Protein AF-A0AA42NP31-F1 (afdb_monomer)

Mean predicted aligned error: 10.82 Å

Solvent-accessible surface area (backbone atoms only — not comparable to full-atom values): 9858 Å² total; per-residue (Å²): 134,85,83,65,92,60,63,56,60,60,60,55,50,54,91,62,22,73,61,21,52,52,46,22,53,53,43,54,75,70,49,84,51,68,62,58,68,74,43,81,70,54,57,70,58,46,41,47,49,27,67,75,58,59,60,58,75,76,69,41,70,55,70,73,55,34,50,52,51,34,47,69,42,34,46,78,92,24,64,87,71,55,79,73,94,42,66,45,41,52,42,11,34,58,77,48,30,38,65,41,53,71,72,43,60,67,75,57,36,49,54,50,31,50,57,36,33,56,52,32,48,52,35,52,54,58,57,47,86,71,72,77,82,78,78,63,78,69,95,73,68,78,86,89,43,71,68,60,52,52,53,52,51,50,50,56,52,51,59,65,60,70,71,76,78,130

Radius of gyration: 25.89 Å; Cα contacts (8 Å, |Δi|>4): 135; chains: 1; bounding box: 54×47×83 Å

Foldseek 3Di:
DDPDPPPPLCVLCPLFDPLLLVLLVVCLVPDPPPVSVVDPDDSNVSSCSSPPDDLVSSVDDDLVVLLVLLLVCLDPVNLQPRDDSDLLSVLLSVQLHSVCSPPPPPVVSSVSSSVSSVVSSVCVSSVHDGDDSDDDDPPDDDDDDPVVVVVVVVVVVVVVVVPPDD

pLDDT: mean 84.85, std 11.87, range [39.84, 97.56]

Nearest PDB structures (foldseek):
  5vts-assembly2_B  TM=2.256E-01  e=7.762E+00  Amphitrite ornata
  5vtt-assembly2_B  TM=1.878E-01  e=5.697E+00  Amphitrite ornata

Secondary structure (DSSP, 8-state):
----SS-HHHHHTTT--HHHHHHHHHHHHH---HHHHHSPPPHHHHHHHHHS--GGGGTPPPHHHHHHHHHHH-SGGGTTT---S-HHHHHHHHHH-HHHHHHS-HHHHHHHHHHHHHHHHHHHHTTPPPPPPPPPPPS------HHHHHHHHHHHHHHHHTT---

Structure (mmCIF, N/CA/C/O backbone):
data_AF-A0AA42NP31-F1
#
_entry.id   AF-A0AA42NP31-F1
#
loop_
_atom_site.group_PDB
_atom_site.id
_atom_site.type_symbol
_atom_site.label_atom_id
_atom_site.label_alt_id
_atom_site.label_comp_id
_atom_site.label_asym_id
_atom_site.label_entity_id
_atom_site.label_seq_id
_atom_site.pdbx_PDB_ins_code
_atom_site.Cartn_x
_atom_site.Cartn_y
_atom_site.Cartn_z
_atom_site.occupancy
_atom_site.B_iso_or_equiv
_atom_site.auth_seq_id
_atom_site.auth_comp_id
_atom_site.auth_asym_id
_atom_site.auth_atom_id
_atom_site.pdbx_PDB_model_num
ATOM 1 N N . MET A 1 1 ? -28.484 -12.002 36.859 1.00 40.09 1 MET A N 1
ATOM 2 C CA . MET A 1 1 ? -28.231 -11.077 35.734 1.00 40.09 1 MET A CA 1
ATOM 3 C C . MET A 1 1 ? -27.346 -11.808 34.740 1.00 40.09 1 MET A C 1
ATOM 5 O O . MET A 1 1 ? -26.157 -11.940 34.987 1.00 40.09 1 MET A O 1
ATOM 9 N N . SER A 1 2 ? -27.945 -12.417 33.713 1.00 44.34 2 SER A N 1
ATOM 10 C CA . SER A 1 2 ? -27.196 -13.092 32.646 1.00 44.34 2 SER A CA 1
ATOM 11 C C . SER A 1 2 ? -26.534 -12.013 31.793 1.00 44.34 2 SER A C 1
ATOM 13 O O . SER A 1 2 ? -27.210 -11.087 31.347 1.00 44.34 2 SER A O 1
ATOM 15 N N . ALA A 1 3 ? -25.213 -12.088 31.659 1.00 54.19 3 ALA A N 1
ATOM 16 C CA . ALA A 1 3 ? -24.454 -11.220 30.778 1.00 54.19 3 ALA A CA 1
ATOM 17 C C . ALA A 1 3 ? -24.865 -11.509 29.324 1.00 54.19 3 ALA A C 1
ATOM 19 O O . ALA A 1 3 ? -24.619 -12.598 28.819 1.00 54.19 3 ALA A O 1
ATOM 20 N N . ASP A 1 4 ? -25.549 -10.535 28.730 1.00 53.91 4 ASP A N 1
ATOM 21 C CA . ASP A 1 4 ? -25.686 -10.254 27.299 1.00 53.91 4 ASP A CA 1
ATOM 22 C C . ASP A 1 4 ? -25.977 -11.453 26.362 1.00 53.91 4 ASP A C 1
ATOM 24 O O . ASP A 1 4 ? -25.081 -12.038 25.759 1.00 53.91 4 ASP A O 1
ATOM 28 N N . GLN A 1 5 ? -27.263 -11.788 26.175 1.00 57.22 5 GLN A N 1
ATOM 29 C CA . GLN A 1 5 ? -27.715 -12.595 25.022 1.00 57.22 5 GLN A CA 1
ATOM 30 C C . GLN A 1 5 ? -27.740 -11.785 23.714 1.00 57.22 5 GLN A C 1
ATOM 32 O O . GLN A 1 5 ? -27.924 -12.338 22.630 1.00 57.22 5 GLN A O 1
ATOM 37 N N . SER A 1 6 ? -27.566 -10.467 23.798 1.00 59.38 6 SER A N 1
ATOM 38 C CA . SER A 1 6 ? -27.377 -9.610 22.642 1.00 59.38 6 SER A CA 1
ATOM 39 C C . SER A 1 6 ? -25.912 -9.693 22.239 1.00 59.38 6 SER A C 1
ATOM 41 O O . SER A 1 6 ? -25.014 -9.319 22.978 1.00 59.38 6 SER A O 1
ATOM 43 N N . HIS A 1 7 ? -25.639 -10.157 21.029 1.00 72.12 7 HIS A N 1
ATOM 44 C CA . HIS A 1 7 ? -24.318 -10.090 20.411 1.00 72.12 7 HIS A CA 1
ATOM 45 C C . HIS A 1 7 ? -23.918 -8.628 20.090 1.00 72.12 7 HIS A C 1
ATOM 47 O O . HIS A 1 7 ? -23.486 -8.335 18.981 1.00 72.12 7 HIS A O 1
ATOM 53 N N . ALA A 1 8 ? -24.092 -7.684 21.023 1.00 83.19 8 ALA A N 1
ATOM 54 C CA . ALA A 1 8 ? -24.054 -6.243 20.789 1.00 83.19 8 ALA A CA 1
ATOM 55 C C . ALA A 1 8 ? -22.665 -5.761 20.356 1.00 83.19 8 ALA A C 1
ATOM 57 O O . ALA A 1 8 ? -22.547 -5.046 19.365 1.00 83.19 8 ALA A O 1
ATOM 58 N N . TRP A 1 9 ? -21.602 -6.208 21.034 1.00 87.38 9 TRP A N 1
ATOM 59 C CA . TRP A 1 9 ? -20.223 -5.910 20.628 1.00 87.38 9 TRP A CA 1
ATOM 60 C C . TRP A 1 9 ? -19.839 -6.600 19.321 1.00 87.38 9 TRP A C 1
ATOM 62 O O . TRP A 1 9 ? -19.170 -5.999 18.488 1.00 87.38 9 TRP A O 1
ATOM 72 N N . ALA A 1 10 ? -20.297 -7.834 19.103 1.00 87.31 10 ALA A N 1
ATOM 73 C CA . ALA A 1 10 ? -20.043 -8.537 17.848 1.00 87.31 10 ALA A CA 1
ATOM 74 C C . ALA A 1 10 ? -20.759 -7.863 16.663 1.00 87.31 10 ALA A C 1
ATOM 76 O O . ALA A 1 10 ? -20.187 -7.765 15.583 1.00 87.31 10 ALA A O 1
ATOM 77 N N . ALA A 1 11 ? -21.969 -7.338 16.870 1.00 88.00 11 ALA A N 1
ATOM 78 C CA . ALA A 1 11 ? -22.691 -6.543 15.883 1.00 88.00 11 ALA A CA 1
ATOM 79 C C . ALA A 1 11 ? -22.012 -5.184 15.653 1.00 88.00 11 ALA A C 1
ATOM 81 O O . ALA A 1 11 ? -21.801 -4.785 14.510 1.00 88.00 11 ALA A O 1
ATOM 82 N N . ALA A 1 12 ? -21.608 -4.498 16.726 1.00 87.88 12 ALA A N 1
ATOM 83 C CA . ALA A 1 12 ? -20.942 -3.202 16.647 1.00 87.88 12 ALA A CA 1
ATOM 84 C C . ALA A 1 12 ? -19.575 -3.282 15.957 1.00 87.88 12 ALA A C 1
ATOM 86 O O . ALA A 1 12 ? -19.237 -2.396 15.180 1.00 87.88 12 ALA A O 1
ATOM 87 N N . LEU A 1 13 ? -18.800 -4.341 16.194 1.00 89.44 13 LEU A N 1
ATOM 88 C CA . LEU A 1 13 ? -17.494 -4.563 15.562 1.00 89.44 13 LEU A CA 1
ATOM 89 C C . LEU A 1 13 ? -17.584 -5.398 14.278 1.00 89.44 13 LEU A C 1
ATOM 91 O O . LEU A 1 13 ? -16.567 -5.674 13.642 1.00 89.44 13 LEU A O 1
ATOM 95 N N . GLY A 1 14 ? -18.797 -5.778 13.875 1.00 89.81 14 GLY A N 1
ATOM 96 C CA . GLY A 1 14 ? -19.049 -6.509 12.644 1.00 89.81 14 GLY A CA 1
ATOM 97 C C . GLY A 1 14 ? -18.500 -5.759 11.430 1.00 89.81 14 GLY A C 1
ATOM 98 O O . GLY A 1 14 ? -18.725 -4.555 11.266 1.00 89.81 14 GLY A O 1
ATOM 99 N N . GLY A 1 15 ? -17.771 -6.491 10.584 1.00 86.56 15 GLY A N 1
ATOM 100 C CA . GLY A 1 15 ? -17.140 -5.970 9.369 1.00 86.56 15 GLY A CA 1
ATOM 101 C C . GLY A 1 15 ? -15.757 -5.343 9.568 1.00 86.56 15 GLY A C 1
ATOM 102 O O . GLY A 1 15 ? -15.126 -5.003 8.572 1.00 86.56 15 GLY A O 1
ATOM 103 N N . LEU A 1 16 ? -15.264 -5.211 10.805 1.00 88.00 16 LEU A N 1
ATOM 104 C CA . LEU A 1 16 ? -13.890 -4.773 11.048 1.00 88.00 16 LEU A CA 1
ATOM 105 C C . LEU A 1 16 ? -12.895 -5.915 10.832 1.00 88.00 16 LEU A C 1
ATOM 107 O O . LEU A 1 16 ? -13.125 -7.061 11.225 1.00 88.00 16 LEU A O 1
ATOM 111 N N . SER A 1 17 ? -11.751 -5.580 10.247 1.00 87.69 17 SER A N 1
ATOM 112 C CA . SER A 1 17 ? -10.620 -6.487 10.120 1.00 87.69 17 SER A CA 1
ATOM 113 C C . SER A 1 17 ? -9.895 -6.650 11.461 1.00 87.69 17 SER A C 1
ATOM 115 O O . SER A 1 17 ? -9.895 -5.758 12.315 1.00 87.69 17 SER A O 1
ATOM 117 N N . GLY A 1 18 ? -9.203 -7.780 11.641 1.00 86.12 18 GLY A N 1
ATOM 118 C CA . GLY A 1 18 ? -8.362 -7.990 12.826 1.00 86.12 18 GLY A CA 1
ATOM 119 C C . GLY A 1 18 ? -7.279 -6.914 12.986 1.00 86.12 18 GLY A C 1
ATOM 120 O O . GLY A 1 18 ? -6.950 -6.534 14.108 1.00 86.12 18 GLY A O 1
ATOM 121 N N . LEU A 1 19 ? -6.786 -6.363 11.871 1.00 84.62 19 LEU A N 1
ATOM 122 C CA . LEU A 1 19 ? -5.849 -5.238 11.851 1.00 84.62 19 LEU A CA 1
ATOM 123 C C . LEU A 1 19 ? -6.475 -3.963 12.426 1.00 84.62 19 LEU A C 1
ATOM 125 O O . LEU A 1 19 ? -5.837 -3.290 13.232 1.00 84.62 19 LEU A O 1
ATOM 129 N N . GLN A 1 20 ? -7.719 -3.642 12.061 1.00 88.19 20 GLN A N 1
ATOM 130 C CA . GLN A 1 20 ? -8.425 -2.471 12.594 1.00 88.19 20 GLN A CA 1
ATOM 131 C C . GLN A 1 20 ? -8.647 -2.588 14.101 1.00 88.19 20 GLN A C 1
ATOM 133 O O . GLN A 1 20 ? -8.408 -1.629 14.832 1.00 88.19 20 GLN A O 1
ATOM 138 N N . ILE A 1 21 ? -9.029 -3.775 14.577 1.00 89.69 21 ILE A N 1
ATOM 139 C CA . ILE A 1 21 ? -9.214 -4.032 16.010 1.00 89.69 21 ILE A CA 1
ATOM 140 C C . ILE A 1 21 ? -7.879 -3.904 16.756 1.00 89.69 21 ILE A C 1
ATOM 142 O O . ILE A 1 21 ? -7.814 -3.226 17.781 1.00 89.69 21 ILE A O 1
ATOM 146 N N . ALA A 1 22 ? -6.797 -4.493 16.235 1.00 88.06 22 ALA A N 1
ATOM 147 C CA . ALA A 1 22 ? -5.466 -4.376 16.832 1.00 88.06 22 ALA A CA 1
ATOM 148 C C . ALA A 1 22 ? -4.984 -2.914 16.887 1.00 88.06 22 ALA A C 1
ATOM 150 O O . ALA A 1 22 ? -4.462 -2.469 17.911 1.00 88.06 22 ALA A O 1
ATOM 151 N N . ALA A 1 23 ? -5.216 -2.143 15.822 1.00 84.94 23 ALA A N 1
ATOM 152 C CA . ALA A 1 23 ? -4.884 -0.722 15.771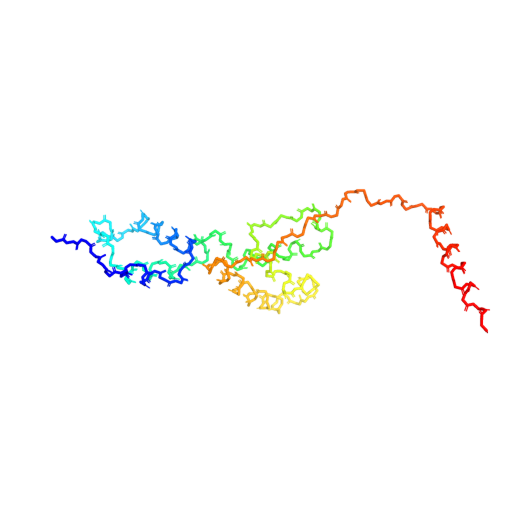 1.00 84.94 23 ALA A CA 1
ATOM 153 C C . ALA A 1 23 ? -5.722 0.114 16.757 1.00 84.94 23 ALA A C 1
ATOM 155 O O . ALA A 1 23 ? -5.192 1.038 17.384 1.00 84.94 23 ALA A O 1
ATOM 156 N N . GLY A 1 24 ? -7.006 -0.221 16.928 1.00 88.81 24 GLY A N 1
ATOM 157 C CA . GLY A 1 24 ? -7.889 0.381 17.927 1.00 88.81 24 GLY A CA 1
ATOM 158 C C . GLY A 1 24 ? -7.454 0.070 19.361 1.00 88.81 24 GLY A C 1
ATOM 159 O O . GLY A 1 24 ? -7.443 0.957 20.210 1.00 88.81 24 GLY A O 1
ATOM 160 N N . LEU A 1 25 ? -7.004 -1.155 19.640 1.00 88.81 25 LEU A N 1
ATOM 161 C CA . LEU A 1 25 ? -6.444 -1.518 20.948 1.00 88.81 25 LEU A CA 1
ATOM 162 C C . LEU A 1 25 ? -5.149 -0.755 21.245 1.00 88.81 25 LEU A C 1
ATOM 164 O O . LEU A 1 25 ? -5.009 -0.182 22.325 1.00 88.81 25 LEU A O 1
ATOM 168 N N . ALA A 1 26 ? -4.240 -0.672 20.269 1.00 86.38 26 ALA A N 1
ATOM 169 C CA . ALA A 1 26 ? -3.027 0.134 20.393 1.00 86.38 26 ALA A CA 1
ATOM 170 C C . ALA A 1 26 ? -3.352 1.621 20.647 1.00 86.38 26 ALA A C 1
ATOM 172 O O . ALA A 1 26 ? -2.638 2.313 21.375 1.00 86.38 26 ALA A O 1
ATOM 173 N N . ALA A 1 27 ? -4.471 2.119 20.104 1.00 84.62 27 ALA A N 1
ATOM 174 C CA . ALA A 1 27 ? -4.972 3.459 20.398 1.00 84.62 27 ALA A CA 1
ATOM 175 C C . ALA A 1 27 ? -5.242 3.682 21.870 1.00 84.62 27 ALA A C 1
ATOM 177 O O . ALA A 1 27 ? -4.801 4.686 22.419 1.00 84.62 27 ALA A O 1
ATOM 178 N N . LEU A 1 28 ? -5.964 2.753 22.487 1.00 86.94 28 LEU A N 1
ATOM 179 C CA . LEU A 1 28 ? -6.352 2.866 23.882 1.00 86.94 28 LEU A CA 1
ATOM 180 C C . LEU A 1 28 ? -5.126 2.867 24.791 1.00 86.94 28 LEU A C 1
ATOM 182 O O . LEU A 1 28 ? -5.074 3.636 25.746 1.00 86.94 28 LEU A O 1
ATOM 186 N N . THR A 1 29 ? -4.104 2.078 24.453 1.00 84.62 29 THR A N 1
ATOM 187 C CA . THR A 1 29 ? -2.868 2.023 25.243 1.00 84.62 29 THR A CA 1
ATOM 188 C C . THR A 1 29 ? -2.020 3.288 25.136 1.00 84.62 29 THR A C 1
ATOM 190 O O . THR A 1 29 ? -1.373 3.672 26.108 1.00 84.62 29 THR A O 1
ATOM 193 N N . THR A 1 30 ? -2.011 3.940 23.971 1.00 84.38 30 THR A N 1
ATOM 194 C CA . THR A 1 30 ? -1.166 5.118 23.697 1.00 84.38 30 THR A CA 1
ATOM 195 C C . THR A 1 30 ? -1.918 6.442 23.870 1.00 84.38 30 THR A C 1
ATOM 197 O O . THR A 1 30 ? -1.307 7.508 23.809 1.00 84.38 30 THR A O 1
ATOM 200 N N . SER A 1 31 ? -3.234 6.401 24.092 1.00 82.94 31 SER A N 1
ATOM 201 C CA . SER A 1 31 ? -4.048 7.603 24.251 1.00 82.94 31 SER A CA 1
ATOM 202 C C . SER A 1 31 ? -3.603 8.424 25.464 1.00 82.94 31 SER A C 1
ATOM 204 O O . SER A 1 31 ? -3.376 7.888 26.551 1.00 82.94 31 SER A O 1
ATOM 206 N N . GLN A 1 32 ? -3.507 9.739 25.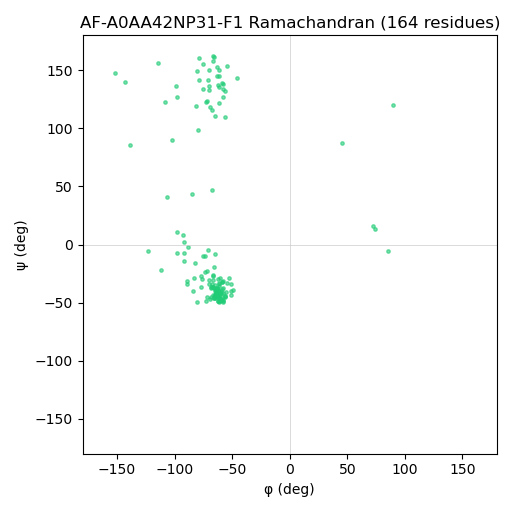270 1.00 80.75 32 GLN A N 1
ATOM 207 C CA . GLN A 1 32 ? -3.299 10.712 26.348 1.00 80.75 32 GLN A CA 1
ATOM 208 C C . GLN A 1 32 ? -4.622 11.195 26.957 1.00 80.75 32 GLN A C 1
ATOM 210 O O . GLN A 1 32 ? -4.610 11.972 27.905 1.00 80.75 32 GLN A O 1
ATOM 215 N N . ASP A 1 33 ? -5.756 10.734 26.428 1.00 83.50 33 ASP A N 1
ATOM 216 C CA . ASP A 1 33 ? -7.074 11.038 26.969 1.00 83.50 33 ASP A CA 1
ATOM 217 C C . ASP A 1 33 ? -7.243 10.370 28.344 1.00 83.50 33 ASP A C 1
ATOM 219 O O . ASP A 1 33 ? -7.222 9.141 28.482 1.00 83.50 33 ASP A O 1
ATOM 223 N N . GLU A 1 34 ? -7.382 11.199 29.377 1.00 82.62 34 GLU A N 1
ATOM 224 C CA . GLU A 1 34 ? -7.506 10.769 30.769 1.00 82.62 34 GLU A CA 1
ATOM 225 C C . GLU A 1 34 ? -8.752 9.901 31.000 1.00 82.62 34 GLU A C 1
ATOM 227 O O . GLU A 1 34 ? -8.709 8.944 31.781 1.00 82.62 34 GLU A O 1
ATOM 232 N N . GLN A 1 35 ? -9.844 10.174 30.282 1.00 82.00 35 GLN A N 1
ATOM 233 C CA . GLN A 1 35 ? -11.096 9.440 30.415 1.00 82.00 35 GLN A CA 1
ATOM 234 C C . GLN A 1 35 ? -10.974 8.037 29.812 1.00 82.00 35 GLN A C 1
ATOM 236 O O . GLN A 1 35 ? -11.325 7.060 30.477 1.00 82.00 35 GLN A O 1
ATOM 241 N N . LEU A 1 36 ? -10.388 7.915 28.615 1.00 80.19 36 LEU A N 1
ATOM 242 C CA . LEU A 1 36 ? -10.148 6.619 27.958 1.00 80.19 36 LEU A CA 1
ATOM 243 C C . LEU A 1 36 ? -9.121 5.745 28.696 1.00 80.19 36 LEU A C 1
ATOM 245 O O . LEU A 1 36 ? -9.163 4.520 28.593 1.00 80.19 36 LEU A O 1
ATOM 249 N N . ARG A 1 37 ? -8.201 6.351 29.457 1.00 80.88 37 ARG A N 1
ATOM 250 C CA . ARG A 1 37 ? -7.256 5.614 30.315 1.00 80.88 37 ARG A CA 1
ATOM 251 C C . ARG A 1 37 ? -7.897 5.081 31.593 1.00 80.88 37 ARG A C 1
ATOM 253 O O . ARG A 1 37 ? -7.425 4.084 32.138 1.00 80.88 37 ARG A O 1
ATOM 260 N N . LYS A 1 38 ? -8.924 5.764 32.100 1.00 86.38 38 LYS A N 1
ATOM 261 C CA . LYS A 1 38 ? -9.593 5.422 33.360 1.00 86.38 38 LYS A CA 1
ATOM 262 C C . LYS A 1 38 ? -10.749 4.442 33.166 1.00 86.38 38 LYS A C 1
ATOM 264 O O . LYS A 1 38 ? -11.017 3.649 34.068 1.00 86.38 38 LYS A O 1
ATOM 269 N N . TRP A 1 39 ? -11.432 4.496 32.024 1.00 86.56 39 TRP A N 1
ATOM 270 C CA . TRP A 1 39 ? -12.589 3.653 31.736 1.00 86.56 39 TRP A CA 1
ATOM 271 C C . TRP A 1 39 ? -12.617 3.221 30.262 1.00 86.56 39 TRP A C 1
ATOM 273 O O . TRP A 1 39 ? -12.317 4.041 29.392 1.00 86.56 39 TRP A O 1
ATOM 283 N N . PRO A 1 40 ? -12.980 1.960 29.951 1.00 85.75 40 PRO A N 1
ATOM 284 C CA . PRO A 1 40 ? -13.074 1.506 28.569 1.00 85.75 40 PRO A CA 1
ATOM 285 C C . PRO A 1 40 ? -14.158 2.273 27.790 1.00 85.75 40 PRO A C 1
ATOM 287 O O . PRO A 1 40 ? -15.207 2.593 28.356 1.00 85.75 40 PRO A O 1
ATOM 290 N N . PRO A 1 41 ? -13.945 2.534 26.488 1.00 90.31 41 PRO A N 1
ATOM 291 C CA . PRO A 1 41 ? -14.953 3.165 25.640 1.00 90.31 41 PRO A CA 1
ATOM 292 C C . PRO A 1 41 ? -16.184 2.269 25.454 1.00 90.31 41 PRO A C 1
ATOM 294 O O . PRO A 1 41 ? -16.128 1.044 25.597 1.00 90.31 41 PRO A O 1
ATOM 297 N N . SER A 1 42 ? -17.292 2.879 25.045 1.00 90.75 42 SER A N 1
ATOM 298 C CA . SER A 1 42 ? -18.442 2.156 24.502 1.00 90.75 42 SER A CA 1
ATOM 299 C C . SER A 1 42 ? -18.108 1.488 23.158 1.00 90.75 42 SER A C 1
ATOM 301 O O . SER A 1 42 ? -17.147 1.853 22.477 1.00 90.75 42 SER A O 1
ATOM 303 N N . ALA A 1 43 ? -18.917 0.512 22.732 1.00 90.19 43 ALA A N 1
ATOM 304 C CA . ALA A 1 43 ? -18.676 -0.198 21.472 1.00 90.19 43 ALA A CA 1
ATOM 305 C C . ALA A 1 43 ? -18.633 0.729 20.228 1.00 90.19 43 ALA A C 1
ATOM 307 O O . ALA A 1 43 ? -17.734 0.549 19.404 1.00 90.19 43 ALA A O 1
ATOM 308 N N . PRO A 1 44 ? -19.515 1.745 20.073 1.00 88.81 44 PRO A N 1
ATOM 309 C CA . PRO A 1 44 ? -19.433 2.695 18.954 1.00 88.81 44 PRO A CA 1
ATOM 310 C C . PRO A 1 44 ? -18.204 3.614 19.008 1.00 88.81 44 PRO A C 1
ATOM 312 O O . PRO A 1 44 ? -17.599 3.911 17.975 1.00 88.81 44 PRO A O 1
ATOM 315 N N . GLU A 1 45 ? -17.799 4.042 20.206 1.00 89.56 45 GLU A N 1
ATOM 316 C CA . GLU A 1 45 ? -16.569 4.819 20.401 1.00 89.56 45 GLU A CA 1
ATOM 317 C C . GLU A 1 45 ? -15.340 3.979 20.039 1.00 89.56 45 GLU A C 1
ATOM 319 O O . GLU A 1 45 ? -14.462 4.437 19.307 1.00 89.56 45 GLU A O 1
ATOM 324 N N . PHE A 1 46 ? -15.306 2.713 20.465 1.00 91.19 46 PHE A N 1
ATOM 325 C CA . PHE A 1 46 ? -14.227 1.797 20.111 1.00 91.19 46 PHE A CA 1
ATOM 326 C C . PHE A 1 46 ? -14.176 1.507 18.608 1.00 91.19 46 PHE A C 1
ATOM 328 O O . PHE A 1 46 ? -13.096 1.528 18.016 1.00 91.19 46 PHE A O 1
ATOM 335 N N . ARG A 1 47 ? -15.329 1.307 17.956 1.00 90.88 47 ARG A N 1
ATOM 336 C CA . ARG A 1 47 ? -15.407 1.176 16.493 1.00 90.88 47 ARG A CA 1
ATOM 337 C C . ARG A 1 47 ? -14.799 2.395 15.797 1.00 90.88 47 ARG A C 1
ATOM 339 O O . ARG A 1 47 ? -13.981 2.238 14.895 1.00 90.88 47 ARG A O 1
ATOM 346 N N . SER A 1 48 ? -15.133 3.593 16.270 1.00 88.44 48 SER A N 1
ATOM 347 C CA . SER A 1 48 ? -14.601 4.845 15.721 1.00 88.44 48 SER A CA 1
ATOM 348 C C . SER A 1 48 ? -13.076 4.935 15.868 1.00 88.44 48 SER A C 1
ATOM 350 O O . SER A 1 48 ? -12.396 5.416 14.963 1.00 88.44 48 SER A O 1
ATOM 352 N N . LEU A 1 49 ? -12.516 4.421 16.970 1.00 86.81 49 LEU A N 1
ATOM 353 C CA . LEU A 1 49 ? -11.064 4.311 17.167 1.00 86.81 49 LEU A CA 1
ATOM 354 C C . LEU A 1 49 ? -10.398 3.310 16.210 1.00 86.81 49 LEU A C 1
ATOM 356 O O . LEU A 1 49 ? -9.237 3.508 15.852 1.00 86.81 49 LEU A O 1
ATOM 360 N N . CYS A 1 50 ? -11.112 2.260 15.798 1.00 88.19 50 CYS A N 1
ATOM 361 C CA . CYS A 1 50 ? -10.630 1.261 14.841 1.00 88.19 50 CYS A CA 1
ATOM 362 C C . CYS A 1 50 ? -10.661 1.773 13.387 1.00 88.19 50 CYS A C 1
ATOM 364 O O . CYS A 1 50 ? -9.774 1.445 12.599 1.00 88.19 50 CYS A O 1
ATOM 366 N N . GLU A 1 51 ? -11.673 2.569 13.022 1.00 82.50 51 GLU A N 1
ATOM 367 C CA . GLU A 1 51 ? -11.883 3.069 11.653 1.00 82.50 51 GLU A CA 1
ATOM 368 C C . GLU A 1 51 ? -11.066 4.336 11.346 1.00 82.50 51 GLU A C 1
ATOM 370 O O . GLU A 1 51 ? -10.484 4.448 10.267 1.00 82.50 51 GLU A O 1
ATOM 375 N N . ASN A 1 52 ? -10.958 5.272 12.296 1.00 72.38 52 ASN A N 1
ATOM 376 C CA . ASN A 1 52 ? -10.326 6.583 12.087 1.00 72.38 52 ASN A CA 1
ATOM 377 C C . ASN A 1 52 ? -8.802 6.558 12.265 1.00 72.38 52 ASN A C 1
ATOM 379 O O . ASN A 1 52 ? -8.213 7.435 12.903 1.00 72.38 52 ASN A O 1
ATOM 383 N N . ARG A 1 53 ? -8.145 5.533 11.722 1.00 71.62 53 ARG A N 1
ATOM 384 C CA . ARG A 1 53 ? -6.694 5.386 11.816 1.00 71.62 53 ARG A CA 1
ATOM 385 C C . ARG A 1 53 ? -5.985 5.853 10.565 1.00 71.62 53 ARG A C 1
ATOM 387 O O . ARG A 1 53 ? -6.382 5.547 9.444 1.00 71.62 53 ARG A O 1
ATOM 394 N N . THR A 1 54 ? -4.902 6.587 10.785 1.00 74.94 54 THR A N 1
ATOM 395 C CA . THR A 1 54 ? -4.017 6.994 9.706 1.00 74.94 54 THR A CA 1
ATOM 396 C C . THR A 1 54 ? -3.252 5.768 9.185 1.00 74.94 54 THR A C 1
ATOM 398 O O . THR A 1 54 ? -3.008 4.830 9.954 1.00 74.94 54 THR A O 1
ATOM 401 N N . PRO A 1 55 ? -2.872 5.731 7.897 1.00 75.94 55 PRO A N 1
ATOM 402 C CA . PRO A 1 55 ? -2.107 4.624 7.317 1.00 75.94 55 PRO A CA 1
ATOM 403 C C . PRO A 1 55 ? -0.847 4.265 8.123 1.00 75.94 55 PRO A C 1
ATOM 405 O O . PRO A 1 55 ? -0.498 3.093 8.256 1.00 75.94 55 PRO A O 1
ATOM 408 N N . GLU A 1 56 ? -0.202 5.256 8.734 1.00 78.12 56 GLU A N 1
ATOM 409 C CA . GLU A 1 56 ? 1.010 5.091 9.540 1.00 78.12 56 GLU A CA 1
ATOM 410 C C . GLU A 1 56 ? 0.782 4.197 10.768 1.00 78.12 56 GLU A C 1
ATOM 412 O O . GLU A 1 56 ? 1.693 3.481 11.180 1.00 78.12 56 GLU A O 1
ATOM 417 N N . ALA A 1 57 ? -0.437 4.167 11.321 1.00 74.88 57 ALA A N 1
ATOM 418 C CA . ALA A 1 57 ? -0.787 3.274 12.429 1.00 74.88 57 ALA A CA 1
ATOM 419 C C . ALA A 1 57 ? -0.753 1.787 12.029 1.00 74.88 57 ALA A C 1
ATOM 421 O O . ALA A 1 57 ? -0.640 0.922 12.894 1.00 74.88 57 ALA A O 1
ATOM 422 N N . PHE A 1 58 ? -0.819 1.497 10.727 1.00 77.44 58 PHE A N 1
ATOM 423 C CA . PHE A 1 58 ? -0.687 0.156 10.155 1.00 77.44 58 PHE A CA 1
ATOM 424 C C . PHE A 1 58 ? 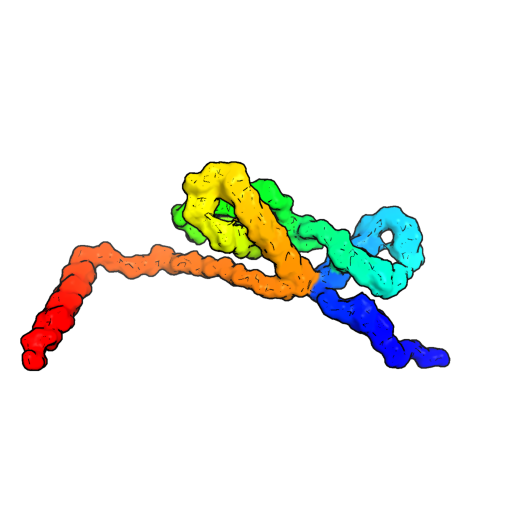0.730 -0.121 9.633 1.00 77.44 58 PHE A C 1
ATOM 426 O O . PHE A 1 58 ? 0.943 -1.105 8.931 1.00 77.44 58 PHE A O 1
ATOM 433 N N . GLY A 1 59 ? 1.704 0.744 9.942 1.00 83.69 59 GLY A N 1
ATOM 434 C CA . GLY A 1 59 ? 3.077 0.620 9.450 1.00 83.69 59 GLY A CA 1
ATOM 435 C C . GLY A 1 59 ? 3.247 0.995 7.975 1.00 83.69 59 GLY A C 1
ATOM 436 O O . GLY A 1 59 ? 4.294 0.712 7.393 1.00 83.69 59 GLY A O 1
ATOM 437 N N . LEU A 1 60 ? 2.245 1.633 7.358 1.00 89.38 60 LEU A N 1
ATOM 438 C CA . LEU A 1 60 ? 2.341 2.098 5.976 1.00 89.38 60 LEU A CA 1
ATOM 439 C C . LEU A 1 60 ? 3.222 3.359 5.912 1.00 89.38 60 LEU A C 1
ATOM 441 O O . LEU A 1 60 ? 3.030 4.278 6.713 1.00 89.38 60 LEU A O 1
ATOM 445 N N . PRO A 1 61 ? 4.167 3.450 4.960 1.00 93.12 61 PRO A N 1
ATOM 446 C CA . PRO A 1 61 ? 4.959 4.661 4.771 1.00 93.12 61 PRO A CA 1
ATOM 447 C C . PRO A 1 61 ? 4.092 5.829 4.278 1.00 93.12 61 PRO A C 1
ATOM 449 O O . PRO A 1 61 ? 3.039 5.639 3.662 1.00 93.12 61 PRO A O 1
ATOM 452 N N . SER A 1 62 ? 4.559 7.061 4.485 1.00 93.25 62 SER A N 1
ATOM 453 C CA . SER A 1 62 ? 3.871 8.238 3.932 1.00 93.25 62 SER A CA 1
ATOM 454 C C . SER A 1 62 ? 3.874 8.211 2.398 1.00 93.25 62 SER A C 1
ATOM 456 O O . SER A 1 62 ? 4.800 7.676 1.784 1.00 93.25 62 SER A O 1
ATOM 458 N N . GLU A 1 63 ? 2.884 8.840 1.753 1.00 94.25 63 GLU A N 1
ATOM 459 C CA . GLU A 1 63 ? 2.753 8.853 0.281 1.00 94.25 63 GLU A CA 1
ATOM 460 C C . GLU A 1 63 ? 4.055 9.277 -0.422 1.00 94.25 63 GLU A C 1
ATOM 462 O O . GLU A 1 63 ? 4.484 8.654 -1.390 1.00 94.25 63 GLU A O 1
ATOM 467 N N . GLY A 1 64 ? 4.730 10.312 0.086 1.00 94.19 64 GLY A N 1
ATOM 468 C CA . GLY A 1 64 ? 5.984 10.797 -0.492 1.00 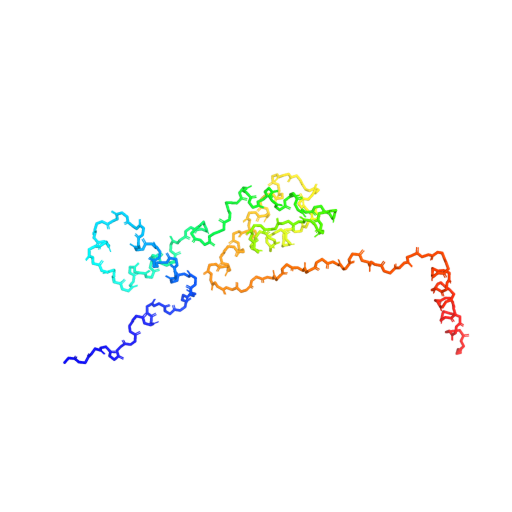94.19 64 GLY A CA 1
ATOM 469 C C . GLY A 1 64 ? 7.170 9.844 -0.301 1.00 94.19 64 GLY A C 1
ATOM 470 O O . GLY A 1 64 ? 8.075 9.815 -1.137 1.00 94.19 64 GLY A O 1
ATOM 471 N N . GLN A 1 65 ? 7.201 9.066 0.784 1.00 95.50 65 GLN A N 1
ATOM 472 C CA . GLN A 1 65 ? 8.200 8.010 0.979 1.00 95.50 65 GLN A CA 1
ATOM 473 C C . GLN A 1 65 ? 7.912 6.828 0.053 1.00 95.50 65 GLN A C 1
ATOM 475 O O . GLN A 1 65 ? 8.801 6.422 -0.692 1.00 95.50 65 GLN A O 1
ATOM 480 N N . ALA A 1 66 ? 6.658 6.371 0.028 1.00 96.19 66 ALA A N 1
ATOM 481 C CA . ALA A 1 66 ? 6.185 5.295 -0.834 1.00 96.19 66 ALA A CA 1
ATOM 482 C C . ALA A 1 66 ? 6.447 5.596 -2.317 1.00 96.19 66 ALA A C 1
ATOM 484 O O . ALA A 1 66 ? 6.958 4.749 -3.041 1.00 96.19 66 ALA A O 1
ATOM 485 N N . TYR A 1 67 ? 6.172 6.825 -2.765 1.00 97.12 67 TYR A N 1
ATOM 486 C CA . TYR A 1 67 ? 6.410 7.235 -4.149 1.00 97.12 67 TYR A CA 1
ATOM 487 C C . TYR A 1 67 ? 7.900 7.223 -4.510 1.00 97.12 67 TYR A C 1
ATOM 489 O O . TYR A 1 67 ? 8.279 6.726 -5.568 1.00 97.12 67 TYR A O 1
ATOM 497 N N . ARG A 1 68 ? 8.770 7.736 -3.628 1.00 96.31 68 ARG A N 1
ATOM 498 C CA . ARG A 1 68 ? 10.223 7.714 -3.868 1.00 96.31 68 ARG A CA 1
ATOM 499 C C . ARG A 1 68 ? 10.762 6.292 -3.950 1.00 96.31 68 ARG A C 1
ATOM 501 O O . ARG A 1 68 ? 11.569 6.007 -4.827 1.00 96.31 68 ARG A O 1
ATOM 508 N N . GLU A 1 69 ? 10.308 5.418 -3.060 1.00 96.44 69 GLU A N 1
ATOM 509 C CA . GLU A 1 69 ? 10.655 3.999 -3.076 1.00 96.44 69 GLU A CA 1
ATOM 510 C C . GLU A 1 69 ? 10.162 3.314 -4.356 1.00 96.44 69 GLU A C 1
ATOM 512 O O . GLU A 1 69 ? 10.928 2.607 -5.009 1.00 96.44 69 GLU A O 1
ATOM 517 N N . ALA A 1 70 ? 8.920 3.591 -4.765 1.00 96.12 70 ALA A N 1
ATOM 518 C CA . ALA A 1 70 ? 8.354 3.081 -6.006 1.00 96.12 70 ALA A CA 1
ATOM 519 C C . ALA A 1 70 ? 9.191 3.487 -7.221 1.00 96.12 70 ALA A C 1
ATOM 521 O O . ALA A 1 70 ? 9.546 2.622 -8.015 1.00 96.12 70 ALA A O 1
ATOM 522 N N . CYS A 1 71 ? 9.576 4.761 -7.341 1.00 95.38 71 CYS A N 1
ATOM 523 C CA . CYS A 1 71 ? 10.455 5.211 -8.421 1.00 95.38 71 CYS A CA 1
ATOM 524 C C . CYS A 1 71 ? 11.845 4.562 -8.352 1.00 95.38 71 CYS A C 1
ATOM 526 O O . CYS A 1 71 ? 12.376 4.149 -9.379 1.00 95.38 71 CYS A O 1
ATOM 528 N N . ALA A 1 72 ? 12.428 4.437 -7.155 1.00 94.25 72 ALA A N 1
ATOM 529 C CA . ALA A 1 72 ? 13.745 3.827 -6.976 1.00 94.25 72 ALA A CA 1
ATOM 530 C C . ALA A 1 72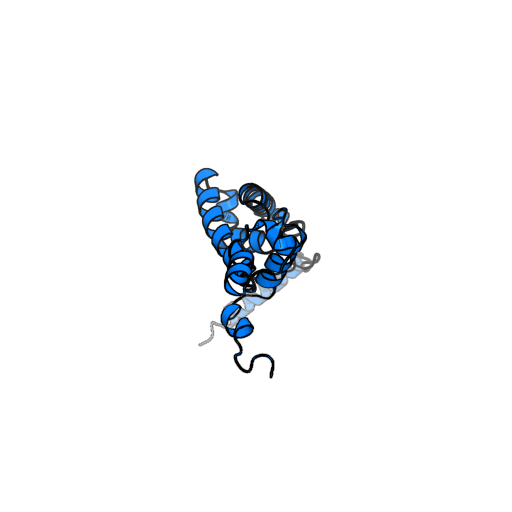 ? 13.767 2.350 -7.396 1.00 94.25 72 ALA A C 1
ATOM 532 O O . ALA A 1 72 ? 14.745 1.900 -7.986 1.00 94.25 72 ALA A O 1
ATOM 533 N N . ASN A 1 73 ? 12.683 1.619 -7.131 1.00 94.50 73 ASN A N 1
ATOM 534 C CA . ASN A 1 73 ? 12.549 0.199 -7.444 1.00 94.50 73 ASN A CA 1
ATOM 535 C C . ASN A 1 73 ? 11.926 -0.076 -8.826 1.00 94.50 73 ASN A C 1
ATOM 537 O O . ASN A 1 73 ? 11.895 -1.229 -9.251 1.00 94.50 73 ASN A O 1
ATOM 541 N N . ALA A 1 74 ? 11.431 0.941 -9.541 1.00 92.69 74 ALA A N 1
ATOM 542 C CA . ALA A 1 74 ? 10.712 0.745 -10.802 1.00 92.69 74 ALA A CA 1
ATOM 543 C C . ALA A 1 74 ? 11.612 0.324 -11.970 1.00 92.69 74 ALA A C 1
ATOM 545 O O . ALA A 1 74 ? 11.123 -0.224 -12.958 1.00 92.69 74 ALA A O 1
ATOM 546 N N . HIS A 1 75 ? 12.912 0.615 -11.921 1.00 90.19 75 HIS A N 1
ATOM 547 C CA . HIS A 1 75 ? 13.814 0.286 -13.021 1.00 90.19 75 HIS A CA 1
ATOM 548 C C . HIS A 1 75 ? 14.027 -1.241 -13.120 1.00 90.19 75 HIS A C 1
ATOM 550 O O . HIS A 1 75 ? 14.315 -1.865 -12.099 1.00 90.19 75 HIS A O 1
ATOM 556 N N . PRO A 1 76 ? 14.006 -1.867 -14.316 1.00 85.38 76 PRO A N 1
ATOM 557 C CA . PRO A 1 76 ? 14.154 -3.324 -14.463 1.00 85.38 76 PRO A CA 1
ATOM 558 C C . PRO A 1 76 ? 15.416 -3.910 -13.810 1.00 85.38 76 PRO A C 1
ATOM 560 O O . PRO A 1 76 ? 15.391 -5.004 -13.261 1.00 85.38 76 PRO A O 1
ATOM 563 N N . ALA A 1 77 ? 16.517 -3.155 -13.796 1.00 86.94 77 ALA A N 1
ATOM 564 C CA . ALA A 1 77 ? 17.757 -3.549 -13.112 1.00 86.94 77 ALA A CA 1
ATOM 565 C C . ALA A 1 77 ? 17.639 -3.652 -11.575 1.00 86.94 77 ALA A C 1
ATOM 567 O O . ALA A 1 77 ? 18.593 -4.062 -10.916 1.00 86.94 77 ALA A O 1
ATOM 568 N N . MET A 1 78 ? 16.519 -3.224 -10.992 1.00 87.56 78 MET A N 1
ATOM 569 C CA . MET A 1 78 ? 16.262 -3.307 -9.558 1.00 87.56 78 MET A CA 1
ATOM 570 C C . MET A 1 78 ? 15.540 -4.592 -9.167 1.00 87.56 78 MET A C 1
ATOM 572 O O . MET A 1 78 ? 15.544 -4.896 -7.987 1.00 87.56 78 MET A O 1
ATOM 576 N N . VAL A 1 79 ? 14.969 -5.365 -10.098 1.00 81.50 79 VAL A N 1
ATOM 577 C CA . VAL A 1 79 ? 14.096 -6.517 -9.781 1.00 81.50 79 VAL A CA 1
ATOM 578 C C . VAL A 1 79 ? 14.723 -7.490 -8.770 1.00 81.50 79 VAL A C 1
ATOM 580 O O . VAL A 1 79 ? 14.041 -7.913 -7.843 1.00 81.50 79 VAL A O 1
ATOM 583 N N . ASP A 1 80 ? 16.026 -7.764 -8.873 1.00 80.69 80 ASP A N 1
ATOM 584 C CA . ASP A 1 80 ? 16.717 -8.718 -7.988 1.00 80.69 80 ASP A CA 1
ATOM 585 C C . ASP A 1 80 ? 17.137 -8.131 -6.628 1.00 80.69 80 ASP A C 1
ATOM 587 O O . ASP A 1 80 ? 17.471 -8.864 -5.699 1.00 80.69 80 ASP A O 1
ATOM 591 N N . ARG A 1 81 ? 17.151 -6.801 -6.498 1.00 85.25 81 ARG A N 1
ATOM 592 C CA . ARG A 1 81 ? 17.644 -6.084 -5.305 1.00 85.25 81 ARG A CA 1
ATOM 593 C C . ARG A 1 81 ? 16.618 -5.153 -4.668 1.00 85.25 81 ARG A C 1
ATOM 595 O O . ARG A 1 81 ? 16.904 -4.565 -3.626 1.00 85.25 81 ARG A O 1
ATOM 602 N N . ALA A 1 82 ? 15.458 -4.995 -5.297 1.00 87.94 82 ALA A N 1
ATOM 603 C CA . ALA A 1 82 ? 14.387 -4.131 -4.847 1.00 87.94 82 ALA A CA 1
ATOM 604 C C . ALA A 1 82 ? 13.917 -4.613 -3.479 1.00 87.94 82 ALA A C 1
ATOM 606 O O . ALA A 1 82 ? 13.508 -5.761 -3.300 1.00 87.94 82 ALA A O 1
ATOM 607 N N . ARG A 1 83 ? 13.990 -3.716 -2.502 1.00 89.62 83 ARG A N 1
ATOM 608 C CA . ARG A 1 83 ? 13.434 -3.936 -1.173 1.00 89.62 83 ARG A CA 1
ATOM 609 C C . ARG A 1 83 ? 12.211 -3.058 -1.049 1.00 89.62 83 ARG A C 1
ATOM 611 O O . ARG A 1 83 ? 12.314 -1.845 -1.222 1.00 89.62 83 ARG A O 1
ATOM 618 N N . TRP A 1 84 ? 11.084 -3.696 -0.774 1.00 92.00 84 TRP A N 1
ATOM 619 C CA . TRP A 1 84 ? 9.826 -3.014 -0.542 1.00 92.00 84 TRP A CA 1
ATOM 620 C C . TRP A 1 84 ? 9.604 -2.889 0.960 1.00 92.00 84 TRP A C 1
ATOM 622 O O . TRP A 1 84 ? 9.689 -3.885 1.676 1.00 92.00 84 TRP A O 1
ATOM 632 N N . SER A 1 85 ? 9.352 -1.674 1.438 1.00 92.12 85 SER A N 1
ATOM 633 C CA . SER A 1 85 ? 9.043 -1.408 2.844 1.00 92.12 85 SER A CA 1
ATOM 634 C C . SER A 1 85 ? 7.698 -2.006 3.243 1.00 92.12 85 SER A C 1
ATOM 636 O O . SER A 1 85 ? 7.537 -2.467 4.369 1.00 92.12 85 SER A O 1
ATOM 638 N N . HIS A 1 86 ? 6.745 -2.024 2.308 1.00 91.75 86 HIS A N 1
ATOM 639 C CA . HIS A 1 86 ? 5.419 -2.585 2.511 1.00 91.75 86 HIS A CA 1
ATOM 640 C C . HIS A 1 86 ? 4.819 -3.091 1.188 1.00 91.75 86 HIS A C 1
ATOM 642 O O . HIS A 1 86 ? 5.020 -2.489 0.130 1.00 91.75 86 HIS A O 1
ATOM 648 N N . GLU A 1 87 ? 4.008 -4.151 1.242 1.00 91.19 87 GLU A N 1
ATOM 649 C CA . GLU A 1 87 ? 3.323 -4.725 0.067 1.00 91.19 87 GLU A CA 1
ATOM 650 C C . GLU A 1 87 ? 2.418 -3.706 -0.642 1.00 91.19 87 GLU A C 1
ATOM 652 O O . GLU A 1 87 ? 2.298 -3.703 -1.864 1.00 91.19 87 GLU A O 1
ATOM 657 N N . ALA A 1 88 ? 1.834 -2.779 0.121 1.00 93.31 88 ALA A N 1
ATOM 658 C CA . ALA A 1 88 ? 1.046 -1.660 -0.403 1.00 93.31 88 ALA A CA 1
ATOM 659 C C . ALA A 1 88 ? 1.830 -0.770 -1.373 1.00 93.31 88 ALA A C 1
ATOM 661 O O . ALA A 1 88 ? 1.265 -0.310 -2.365 1.00 93.31 88 ALA A O 1
ATOM 662 N N . VAL A 1 89 ? 3.123 -0.548 -1.111 1.00 95.19 89 VAL A N 1
ATOM 663 C CA . VAL A 1 89 ? 3.984 0.264 -1.979 1.00 95.19 89 VAL A CA 1
ATOM 664 C C . VAL A 1 89 ? 4.218 -0.465 -3.296 1.00 95.19 89 VAL A C 1
ATOM 666 O O . VAL A 1 89 ? 4.018 0.120 -4.360 1.00 95.19 89 VAL A O 1
ATOM 669 N N . PHE A 1 90 ? 4.555 -1.756 -3.234 1.00 94.38 90 PHE A N 1
ATOM 670 C CA . PHE A 1 90 ? 4.714 -2.587 -4.427 1.00 94.38 90 PHE A CA 1
ATOM 671 C C . PHE A 1 90 ? 3.420 -2.660 -5.243 1.00 94.38 90 PHE A C 1
ATOM 673 O O . PHE A 1 90 ? 3.439 -2.442 -6.453 1.00 94.38 90 PHE A O 1
ATOM 680 N N . HIS A 1 91 ? 2.290 -2.926 -4.585 1.00 95.06 91 HIS A N 1
ATOM 681 C CA . HIS A 1 91 ? 0.988 -2.998 -5.235 1.00 95.06 91 HIS A CA 1
ATOM 682 C C . HIS A 1 91 ? 0.661 -1.678 -5.938 1.00 95.06 91 HIS A C 1
ATOM 684 O O . HIS A 1 91 ? 0.316 -1.673 -7.114 1.00 95.06 91 HIS A O 1
ATOM 690 N N . ALA A 1 92 ? 0.819 -0.542 -5.256 1.00 96.06 92 ALA A N 1
ATOM 691 C CA . ALA A 1 92 ? 0.593 0.766 -5.862 1.00 96.06 92 ALA A CA 1
ATOM 692 C C . ALA A 1 92 ? 1.543 1.040 -7.035 1.00 96.06 92 ALA A C 1
ATOM 694 O O . ALA A 1 92 ? 1.107 1.574 -8.055 1.00 96.06 92 ALA A O 1
ATOM 695 N N . ALA A 1 93 ? 2.815 0.649 -6.929 1.00 95.31 93 ALA A N 1
ATOM 696 C CA . ALA A 1 93 ? 3.790 0.804 -8.004 1.00 95.31 93 ALA A CA 1
ATOM 697 C C . ALA A 1 93 ? 3.420 -0.037 -9.235 1.00 95.31 93 ALA A C 1
ATOM 699 O O . ALA A 1 93 ? 3.445 0.465 -10.358 1.00 95.31 93 ALA A O 1
ATOM 700 N N . LYS A 1 94 ? 2.995 -1.286 -9.016 1.00 94.06 94 LYS A N 1
ATOM 701 C CA . LYS A 1 94 ? 2.517 -2.195 -10.061 1.00 94.06 94 LYS A CA 1
ATOM 702 C C . LYS A 1 94 ? 1.275 -1.648 -10.766 1.00 94.06 94 LYS A C 1
ATOM 704 O O . LYS A 1 94 ? 1.269 -1.594 -11.990 1.00 94.06 94 LYS A O 1
ATOM 709 N N . GLU A 1 95 ? 0.265 -1.209 -10.012 1.00 94.94 95 GLU A N 1
ATOM 710 C CA . GLU A 1 95 ? -0.973 -0.629 -10.566 1.00 94.94 95 GLU A CA 1
ATOM 711 C C . GLU A 1 95 ? -0.733 0.711 -11.276 1.00 94.94 95 GLU A C 1
ATOM 713 O O . GLU A 1 95 ? -1.482 1.092 -12.171 1.00 94.94 95 GLU A O 1
ATOM 718 N N . THR A 1 96 ? 0.309 1.446 -10.880 1.00 95.50 96 THR A N 1
ATOM 719 C CA . THR A 1 96 ? 0.733 2.671 -11.578 1.00 95.50 96 THR A CA 1
ATOM 720 C C . THR A 1 96 ? 1.490 2.357 -12.862 1.00 95.50 96 THR A C 1
ATOM 722 O O . THR A 1 96 ? 1.470 3.161 -13.781 1.00 95.50 96 THR A O 1
ATOM 725 N N . GLY A 1 97 ? 2.139 1.196 -12.933 1.00 94.31 97 GLY A N 1
ATOM 726 C CA . GLY A 1 97 ? 2.996 0.802 -14.038 1.00 94.31 97 GLY A CA 1
ATOM 727 C C . GLY A 1 97 ? 4.441 1.244 -13.815 1.00 94.31 97 GLY A C 1
ATOM 728 O O . GLY A 1 97 ? 4.760 2.431 -13.741 1.00 94.31 97 GLY A O 1
ATOM 729 N N . PHE A 1 98 ? 5.357 0.275 -13.770 1.00 94.06 98 PHE A N 1
ATOM 730 C CA . PHE A 1 98 ? 6.788 0.556 -13.621 1.00 94.06 98 PHE A CA 1
ATOM 731 C C . PHE A 1 98 ? 7.346 1.388 -14.782 1.00 94.06 98 PHE A C 1
ATOM 733 O O . PHE A 1 98 ? 8.226 2.218 -14.573 1.00 94.06 98 PHE A O 1
ATOM 740 N N . TYR A 1 99 ? 6.822 1.217 -15.999 1.00 93.56 99 TYR A N 1
ATOM 741 C CA . TYR A 1 99 ? 7.204 2.053 -17.137 1.00 93.56 99 TYR A CA 1
ATOM 742 C C . TYR A 1 99 ? 6.849 3.526 -16.895 1.00 93.56 99 TYR A C 1
ATOM 744 O O . TYR A 1 99 ? 7.720 4.388 -17.026 1.00 93.56 99 TYR A O 1
ATOM 752 N N . ASP A 1 100 ? 5.619 3.806 -16.465 1.00 93.94 100 ASP A N 1
ATOM 753 C CA . ASP A 1 100 ? 5.138 5.168 -16.218 1.00 93.94 100 ASP A CA 1
ATOM 754 C C . ASP A 1 100 ? 5.905 5.841 -15.078 1.00 93.94 100 ASP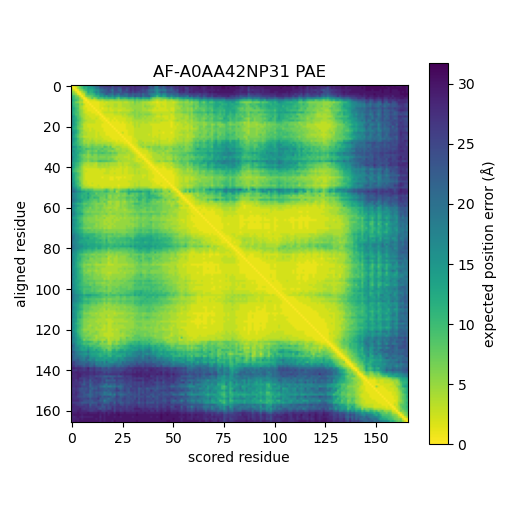 A C 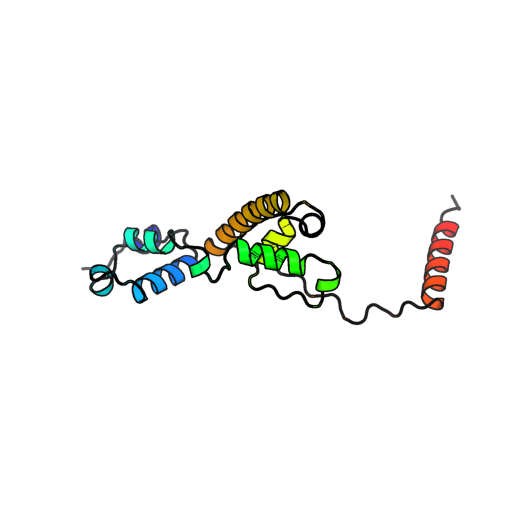1
ATOM 756 O O . ASP A 1 100 ? 6.282 7.005 -15.191 1.00 93.94 100 ASP A O 1
ATOM 760 N N . LEU A 1 101 ? 6.235 5.096 -14.020 1.00 94.94 101 LEU A N 1
ATOM 761 C CA . LEU A 1 101 ? 7.068 5.595 -12.921 1.00 94.94 101 LEU A CA 1
ATOM 762 C C . LEU A 1 101 ? 8.481 6.021 -13.362 1.00 94.94 101 LEU A C 1
ATOM 764 O O . LEU A 1 101 ? 9.054 6.910 -12.736 1.00 94.94 101 LEU A O 1
ATOM 768 N N . ASN A 1 102 ? 9.038 5.415 -14.418 1.00 92.81 102 ASN A N 1
ATOM 769 C CA . ASN A 1 102 ? 10.371 5.758 -14.932 1.00 92.81 102 ASN A CA 1
ATOM 770 C C . ASN A 1 102 ? 10.353 6.875 -15.990 1.00 92.81 102 ASN A C 1
ATOM 772 O O . ASN A 1 102 ? 11.311 7.639 -16.070 1.00 92.81 102 ASN A O 1
ATOM 776 N N . HIS A 1 103 ? 9.313 6.948 -16.826 1.00 92.75 103 HIS A N 1
ATOM 777 C CA . HIS A 1 103 ? 9.338 7.771 -18.047 1.00 92.75 103 HIS A CA 1
ATOM 778 C C . HIS A 1 103 ? 8.395 8.975 -18.009 1.00 92.75 103 HIS A C 1
ATOM 780 O O . HIS A 1 103 ? 8.583 9.931 -18.762 1.00 92.75 103 HIS A O 1
ATOM 786 N N . MET A 1 104 ? 7.366 8.949 -17.162 1.00 94.19 104 MET A N 1
ATOM 787 C CA . MET A 1 104 ? 6.381 10.023 -17.101 1.00 94.19 104 MET A CA 1
ATOM 788 C C . MET A 1 104 ? 6.903 11.207 -16.265 1.00 94.19 104 MET A C 1
ATOM 790 O O . MET A 1 104 ? 7.641 11.004 -15.298 1.00 94.19 104 MET A O 1
ATOM 794 N N . PRO A 1 105 ? 6.503 12.461 -16.566 1.00 96.12 105 PRO A N 1
ATOM 795 C CA . PRO A 1 105 ? 6.862 13.595 -15.724 1.00 96.12 105 PRO A CA 1
ATOM 796 C C . PRO A 1 105 ? 6.382 13.410 -14.281 1.00 96.12 105 PRO A C 1
ATOM 798 O O . PRO A 1 105 ? 5.228 13.043 -14.046 1.00 96.12 105 PRO A O 1
ATOM 801 N N . VAL A 1 106 ? 7.240 13.770 -13.320 1.00 94.50 106 VAL A N 1
ATOM 802 C CA . VAL A 1 106 ? 7.048 13.535 -11.874 1.00 94.50 106 VAL A CA 1
ATOM 803 C C . VAL A 1 106 ? 5.672 13.968 -11.363 1.00 94.50 106 VAL A C 1
ATOM 805 O O . VAL A 1 106 ? 5.081 13.291 -10.529 1.00 94.50 106 VAL A O 1
ATOM 808 N N . GLN A 1 107 ? 5.134 15.091 -11.846 1.00 94.88 107 GLN A N 1
ATOM 809 C CA . GLN A 1 107 ? 3.820 15.566 -11.404 1.00 94.88 107 GLN A CA 1
ATOM 810 C C . GLN A 1 107 ? 2.676 14.622 -11.802 1.00 94.88 107 GLN A C 1
ATOM 812 O O . GLN A 1 107 ? 1.708 14.489 -11.056 1.00 94.88 107 GLN A O 1
ATOM 817 N N . HIS A 1 108 ? 2.761 13.979 -12.968 1.00 95.19 108 HIS A N 1
ATOM 818 C CA . HIS A 1 108 ? 1.727 13.068 -13.456 1.00 95.19 108 HIS A CA 1
ATOM 819 C C . HIS A 1 108 ? 1.853 11.686 -12.815 1.00 95.19 108 HIS A C 1
ATOM 821 O O . HIS A 1 108 ? 0.870 11.199 -12.252 1.00 95.19 108 HIS A O 1
ATOM 827 N N . SER A 1 109 ? 3.056 11.106 -12.810 1.00 95.81 109 SER A N 1
ATOM 828 C CA . SER A 1 109 ? 3.315 9.810 -12.170 1.00 95.81 109 SER A CA 1
ATOM 829 C C . SER A 1 109 ? 2.998 9.846 -10.676 1.00 95.81 109 SER A C 1
ATOM 831 O O . SER A 1 109 ? 2.370 8.923 -10.166 1.00 95.81 109 SER A O 1
ATOM 833 N N . ARG A 1 110 ? 3.336 10.938 -9.974 1.00 96.88 110 ARG A N 1
ATOM 834 C CA . ARG A 1 110 ? 3.011 11.093 -8.549 1.00 96.88 110 ARG A CA 1
ATOM 835 C C . ARG A 1 110 ? 1.509 11.136 -8.292 1.00 96.88 110 ARG A C 1
ATOM 837 O O . ARG A 1 110 ? 1.057 10.509 -7.344 1.00 96.88 110 ARG A O 1
ATOM 844 N N . ARG A 1 111 ? 0.722 11.829 -9.125 1.00 96.38 111 ARG A N 1
ATOM 845 C CA . ARG A 1 111 ? -0.748 11.860 -8.980 1.00 96.38 111 ARG A CA 1
ATOM 846 C C . ARG A 1 111 ? -1.376 10.485 -9.210 1.00 96.38 111 ARG A C 1
ATOM 848 O O . ARG A 1 111 ? -2.249 10.083 -8.443 1.00 96.38 111 ARG A O 1
ATOM 855 N N . LEU A 1 112 ? -0.927 9.766 -10.241 1.00 96.25 112 LEU A N 1
ATOM 856 C CA . LEU A 1 112 ? -1.385 8.401 -10.517 1.00 96.25 112 LEU A CA 1
ATOM 857 C C . LEU A 1 112 ? -1.025 7.457 -9.366 1.00 96.25 112 LEU A C 1
ATOM 859 O O . LEU A 1 112 ? -1.897 6.763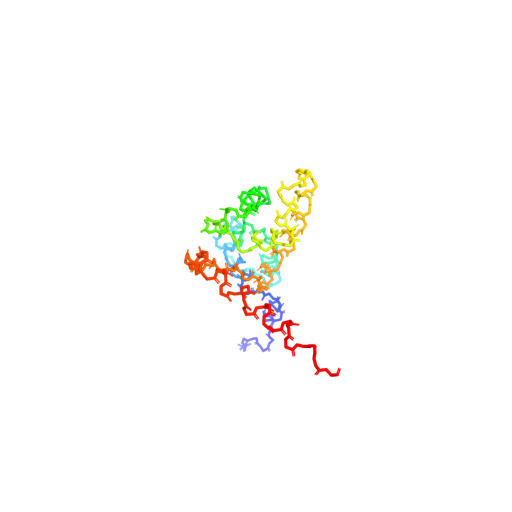 -8.839 1.00 96.25 112 LEU A O 1
ATOM 863 N N . PHE A 1 113 ? 0.230 7.511 -8.920 1.00 97.56 113 PHE A N 1
ATOM 864 C CA . PHE A 1 113 ? 0.704 6.727 -7.791 1.00 97.56 113 PHE A CA 1
ATOM 865 C C . PHE A 1 113 ? -0.074 7.032 -6.515 1.00 97.56 113 PHE A C 1
ATOM 867 O O . PHE A 1 113 ? -0.536 6.102 -5.868 1.00 97.56 113 PHE A O 1
ATOM 874 N N . ALA A 1 114 ? -0.281 8.305 -6.169 1.00 96.69 114 ALA A N 1
ATOM 875 C CA . ALA A 1 114 ? -1.013 8.707 -4.968 1.00 96.69 114 ALA A CA 1
ATOM 876 C C . ALA A 1 114 ? -2.427 8.108 -4.932 1.00 96.69 114 ALA A C 1
ATOM 878 O O . ALA A 1 114 ? -2.846 7.545 -3.919 1.00 96.69 114 ALA A O 1
ATOM 879 N N . ARG A 1 115 ? -3.142 8.141 -6.065 1.00 96.56 115 ARG A N 1
ATOM 880 C CA . ARG A 1 115 ? -4.461 7.505 -6.194 1.00 96.56 115 ARG A CA 1
ATOM 881 C C . ARG A 1 115 ? -4.387 5.996 -5.945 1.00 96.56 115 ARG A C 1
ATOM 883 O O . ARG A 1 115 ? -5.197 5.462 -5.187 1.00 96.56 115 ARG A O 1
ATOM 890 N N . ASN A 1 116 ? -3.439 5.313 -6.580 1.00 96.19 116 ASN A N 1
ATOM 891 C CA . ASN A 1 116 ? -3.285 3.863 -6.460 1.00 96.19 116 ASN A CA 1
ATOM 892 C C . ASN A 1 116 ? -2.824 3.448 -5.055 1.00 96.19 116 ASN A C 1
ATOM 894 O O . ASN A 1 116 ? -3.307 2.455 -4.512 1.00 96.19 116 ASN A O 1
ATOM 898 N N . TYR A 1 117 ? -1.959 4.246 -4.433 1.00 96.25 117 TYR A N 1
ATOM 899 C CA . TYR A 1 117 ? -1.482 4.049 -3.072 1.00 96.25 117 TYR A CA 1
ATOM 900 C C . TYR A 1 117 ? -2.602 4.224 -2.051 1.00 96.25 117 TYR A C 1
ATOM 902 O O . TYR A 1 117 ? -2.784 3.359 -1.203 1.00 96.25 117 TYR A O 1
ATOM 910 N N . ALA A 1 118 ? -3.446 5.251 -2.193 1.00 93.62 118 ALA A N 1
ATOM 911 C CA . ALA A 1 118 ? -4.621 5.418 -1.339 1.00 93.62 118 ALA A CA 1
ATOM 912 C C . ALA A 1 118 ? -5.582 4.216 -1.418 1.00 93.62 118 ALA A C 1
ATOM 914 O O . ALA A 1 118 ? -6.135 3.790 -0.403 1.00 93.62 118 ALA A O 1
ATOM 915 N N . ILE A 1 119 ? -5.769 3.632 -2.609 1.00 92.88 119 ILE A N 1
ATOM 916 C CA . ILE A 1 119 ? -6.563 2.405 -2.781 1.00 92.88 119 ILE A CA 1
ATOM 917 C C . ILE A 1 119 ? -5.887 1.219 -2.080 1.00 92.88 119 ILE A C 1
ATOM 919 O O . ILE A 1 119 ? -6.562 0.486 -1.361 1.00 92.88 119 ILE A O 1
ATOM 923 N N . ALA A 1 120 ? -4.575 1.045 -2.256 1.00 93.38 120 ALA A N 1
ATOM 924 C CA . ALA A 1 120 ? -3.819 -0.030 -1.617 1.00 93.38 120 ALA A CA 1
ATOM 925 C C . ALA A 1 120 ? -3.861 0.070 -0.081 1.00 93.38 120 ALA A C 1
ATOM 927 O O . ALA A 1 120 ? -4.128 -0.928 0.582 1.00 93.38 120 ALA A O 1
ATOM 928 N N . CYS A 1 121 ? -3.693 1.270 0.483 1.00 91.75 121 CYS A N 1
ATOM 929 C CA . CYS A 1 121 ? -3.813 1.509 1.922 1.00 91.75 121 CYS A CA 1
ATOM 930 C C . CYS A 1 121 ? -5.197 1.113 2.443 1.00 91.75 121 CYS A C 1
ATOM 932 O O . CYS A 1 121 ? -5.285 0.392 3.432 1.00 91.75 121 CYS A O 1
ATOM 934 N N . ARG A 1 122 ? -6.279 1.505 1.753 1.00 89.06 122 ARG A N 1
ATOM 935 C CA . ARG A 1 122 ? -7.642 1.115 2.155 1.00 89.06 122 ARG A CA 1
ATOM 936 C C . ARG A 1 122 ? -7.836 -0.399 2.176 1.00 89.06 122 ARG A C 1
ATOM 938 O O . ARG A 1 122 ? -8.421 -0.905 3.125 1.00 89.06 122 ARG A O 1
ATOM 945 N N . LYS A 1 123 ? -7.314 -1.114 1.176 1.00 89.38 123 LYS A N 1
ATOM 946 C CA . LYS A 1 123 ? -7.368 -2.583 1.129 1.00 89.38 123 LYS A CA 1
ATOM 947 C C . LYS A 1 123 ? -6.630 -3.221 2.307 1.00 89.38 123 LYS A C 1
ATOM 949 O O . LYS A 1 123 ? -7.184 -4.087 2.972 1.00 89.38 123 LYS A O 1
ATOM 954 N N . VAL A 1 124 ? -5.422 -2.744 2.614 1.00 89.25 124 VAL A N 1
ATOM 955 C CA . VAL A 1 124 ? -4.644 -3.226 3.771 1.00 89.25 124 VAL A CA 1
ATOM 956 C C . VAL A 1 124 ? -5.382 -2.966 5.078 1.00 89.25 124 VAL A C 1
ATOM 958 O O . VAL A 1 124 ? -5.489 -3.862 5.910 1.00 89.25 124 VAL A O 1
ATOM 961 N N . MET A 1 125 ? -5.941 -1.767 5.248 1.00 85.31 125 MET A N 1
ATOM 962 C CA . MET A 1 125 ? -6.726 -1.417 6.435 1.00 85.31 125 MET A CA 1
ATOM 963 C C . MET A 1 125 ? -7.974 -2.304 6.565 1.00 85.31 125 MET A C 1
ATOM 965 O O . MET A 1 125 ? -8.294 -2.766 7.657 1.00 85.31 125 MET A O 1
ATOM 969 N N . ALA A 1 126 ? -8.633 -2.629 5.452 1.00 83.94 126 ALA A N 1
ATOM 970 C CA . ALA A 1 126 ? -9.744 -3.580 5.415 1.00 83.94 126 ALA A CA 1
ATOM 971 C C . ALA A 1 126 ? -9.312 -5.048 5.629 1.00 83.94 126 ALA A C 1
ATOM 973 O O . ALA A 1 126 ? -10.162 -5.928 5.736 1.00 83.94 126 ALA A O 1
ATOM 974 N N . GLY A 1 127 ? -8.008 -5.334 5.726 1.00 81.25 127 GLY A N 1
ATOM 975 C CA . GLY A 1 127 ? -7.475 -6.691 5.861 1.00 81.25 127 GLY A CA 1
ATOM 976 C C . GLY A 1 127 ? -7.568 -7.521 4.578 1.00 81.25 127 GLY A C 1
ATOM 977 O O . GLY A 1 127 ? -7.450 -8.746 4.628 1.00 81.25 127 GLY A O 1
ATOM 978 N N . GLU A 1 128 ? -7.787 -6.880 3.430 1.00 84.12 128 GLU A N 1
ATOM 979 C CA . GLU A 1 128 ? -7.755 -7.545 2.132 1.00 84.12 128 GLU A CA 1
ATOM 980 C C . GLU A 1 128 ? -6.317 -7.922 1.763 1.00 84.12 128 GLU A C 1
ATOM 982 O O . GLU A 1 128 ? -5.371 -7.160 1.980 1.00 84.12 128 GLU A O 1
ATOM 987 N N . LYS A 1 129 ? -6.148 -9.095 1.144 1.00 79.56 129 LYS A N 1
ATOM 988 C CA . LYS A 1 129 ? -4.844 -9.515 0.626 1.00 79.56 129 LYS A CA 1
ATOM 989 C C . LYS A 1 129 ? -4.497 -8.707 -0.618 1.00 79.56 129 LYS A C 1
ATOM 991 O O . LYS A 1 129 ? -5.234 -8.720 -1.606 1.00 79.56 129 LYS A O 1
ATOM 996 N N . LEU A 1 130 ? -3.355 -8.030 -0.576 1.00 84.25 130 LEU A N 1
ATOM 997 C CA . LEU A 1 130 ? -2.756 -7.437 -1.763 1.00 84.25 130 LEU A CA 1
ATOM 998 C C . LEU A 1 130 ? -2.033 -8.509 -2.584 1.00 84.25 130 LEU A C 1
ATOM 1000 O O . LEU A 1 130 ? -1.715 -9.590 -2.093 1.00 84.25 130 LEU A O 1
ATOM 1004 N N . ALA A 1 131 ? -1.795 -8.211 -3.861 1.00 76.25 131 ALA A N 1
ATOM 1005 C CA . ALA A 1 131 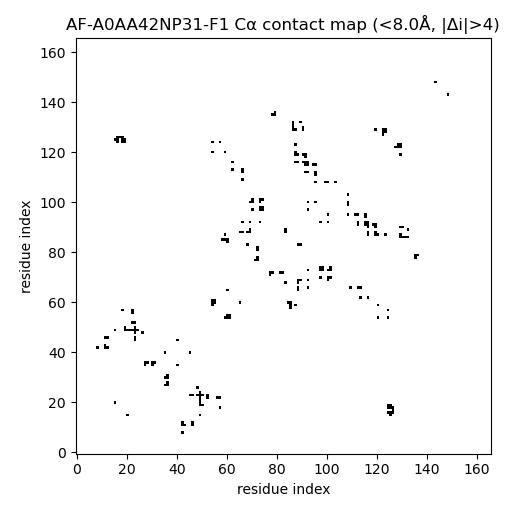? -0.999 -9.075 -4.721 1.00 76.25 131 ALA A CA 1
ATOM 1006 C C . ALA A 1 131 ? 0.404 -9.277 -4.127 1.00 76.25 131 ALA A C 1
ATOM 1008 O O . ALA A 1 131 ? 1.109 -8.301 -3.864 1.00 76.25 131 ALA A O 1
ATOM 1009 N N . GLU A 1 132 ? 0.801 -10.540 -3.968 1.00 74.62 132 GLU A N 1
ATOM 1010 C CA . GLU A 1 132 ? 2.123 -10.898 -3.462 1.00 74.62 132 GLU A CA 1
ATOM 1011 C C . GLU A 1 132 ? 3.227 -10.375 -4.388 1.00 74.62 132 GLU A C 1
ATOM 1013 O O . GLU A 1 132 ? 3.088 -10.349 -5.618 1.00 74.62 132 GLU A O 1
ATOM 1018 N N . ILE A 1 133 ? 4.345 -9.973 -3.783 1.00 78.81 133 ILE A N 1
ATOM 1019 C CA . ILE A 1 133 ? 5.547 -9.567 -4.508 1.00 78.81 133 ILE A CA 1
ATOM 1020 C C . ILE A 1 133 ? 6.133 -10.826 -5.169 1.00 78.81 133 ILE A C 1
ATOM 1022 O O . ILE A 1 133 ? 6.509 -11.759 -4.451 1.00 78.81 133 ILE A O 1
ATOM 1026 N N . PRO A 1 134 ? 6.225 -10.895 -6.513 1.00 74.06 134 PRO A N 1
ATOM 1027 C CA . PRO A 1 134 ? 6.780 -12.059 -7.186 1.00 74.06 134 PRO A CA 1
ATOM 1028 C C . PRO A 1 134 ? 8.210 -12.322 -6.720 1.00 74.06 134 PRO A C 1
ATOM 1030 O O . PRO A 1 134 ? 9.033 -11.407 -6.658 1.00 74.06 134 PRO A O 1
ATOM 1033 N N . LYS A 1 135 ? 8.517 -13.586 -6.420 1.00 72.12 135 LYS A N 1
ATOM 1034 C CA . LYS A 1 135 ? 9.897 -14.005 -6.161 1.00 72.12 135 LYS A CA 1
ATOM 1035 C C . LYS A 1 135 ? 10.726 -13.775 -7.425 1.00 72.12 135 LYS A C 1
ATOM 1037 O O . LYS A 1 135 ? 10.257 -14.064 -8.528 1.00 72.12 135 LYS A O 1
ATOM 1042 N N . ALA A 1 136 ? 11.939 -13.256 -7.248 1.00 66.56 136 ALA A N 1
ATOM 1043 C CA . ALA A 1 136 ? 12.871 -13.028 -8.343 1.00 66.56 136 ALA A CA 1
ATOM 1044 C C . ALA A 1 136 ? 13.111 -14.317 -9.146 1.00 66.56 136 ALA A C 1
ATOM 1046 O O . ALA A 1 136 ? 12.982 -15.435 -8.629 1.00 66.56 136 ALA A O 1
ATOM 1047 N N . LEU A 1 137 ? 13.463 -14.151 -10.421 1.00 67.88 137 LEU A N 1
ATOM 1048 C CA . LEU A 1 137 ? 13.881 -15.275 -11.249 1.00 67.88 137 LEU A CA 1
ATOM 1049 C C . LEU A 1 137 ? 15.141 -15.921 -10.645 1.00 67.88 137 LEU A C 1
ATOM 1051 O O . LEU A 1 137 ? 15.941 -15.236 -10.007 1.00 67.88 137 LEU A O 1
ATOM 1055 N N . PRO A 1 138 ? 15.341 -17.237 -10.832 1.00 69.75 138 PRO A N 1
ATOM 1056 C CA . PRO A 1 138 ? 16.557 -17.886 -10.365 1.00 69.75 138 PRO A CA 1
ATOM 1057 C C . PRO A 1 138 ? 17.789 -17.244 -11.017 1.00 69.75 138 PRO A C 1
ATOM 1059 O O . PRO A 1 138 ? 17.803 -16.995 -12.222 1.00 69.75 138 PRO A O 1
ATOM 1062 N N . GLU A 1 139 ? 18.850 -17.055 -10.226 1.00 64.94 139 GLU A N 1
ATOM 1063 C CA . GLU A 1 139 ? 20.123 -16.429 -10.633 1.00 64.94 139 GLU A CA 1
ATOM 1064 C C . GLU A 1 139 ? 20.733 -17.073 -11.893 1.00 64.94 139 GLU A C 1
ATOM 1066 O O . GLU A 1 139 ? 21.409 -16.429 -12.694 1.00 64.94 139 GLU A O 1
ATOM 1071 N N . LYS A 1 140 ? 20.451 -18.362 -12.110 1.00 61.03 140 LYS A N 1
ATOM 1072 C CA . LYS A 1 140 ? 20.872 -19.109 -13.294 1.00 61.03 140 LYS A CA 1
ATOM 1073 C C . LYS A 1 140 ? 19.715 -19.261 -14.273 1.00 61.03 140 LYS A C 1
ATOM 1075 O O . LYS A 1 140 ? 19.003 -20.263 -14.270 1.00 61.03 140 LYS A O 1
ATOM 1080 N N . VAL A 1 141 ? 19.593 -18.301 -15.181 1.00 62.03 141 VAL A N 1
ATOM 1081 C CA . VAL A 1 141 ? 18.918 -18.532 -16.463 1.00 62.03 141 VAL A CA 1
ATOM 1082 C C . VAL A 1 141 ? 19.822 -19.457 -17.291 1.00 62.03 141 VAL A C 1
ATOM 1084 O O . VAL A 1 141 ? 21.036 -19.252 -17.329 1.00 62.03 141 VAL A O 1
ATOM 1087 N N . GLY A 1 142 ? 19.264 -20.510 -17.900 1.00 67.38 142 GLY A N 1
ATOM 1088 C CA . GLY A 1 142 ? 20.029 -21.539 -18.620 1.00 67.38 142 GLY A CA 1
ATOM 1089 C C . GLY A 1 142 ? 21.098 -20.967 -19.565 1.00 67.38 142 GLY A C 1
ATOM 1090 O O . GLY A 1 142 ? 20.902 -19.917 -20.179 1.00 67.38 142 GLY A O 1
ATOM 1091 N N . ARG A 1 143 ? 22.247 -21.652 -19.661 1.00 67.31 143 ARG A N 1
ATOM 1092 C CA . ARG A 1 143 ? 23.441 -21.177 -20.381 1.00 67.31 143 ARG A CA 1
ATOM 1093 C C . ARG A 1 143 ? 23.078 -20.852 -21.834 1.00 67.31 143 ARG A C 1
ATOM 1095 O O . ARG A 1 143 ? 22.814 -21.750 -22.624 1.00 67.31 143 ARG A O 1
ATOM 1102 N N . ARG A 1 144 ? 23.069 -19.570 -22.197 1.00 71.25 144 ARG A N 1
ATOM 1103 C CA . ARG A 1 144 ? 22.865 -19.132 -23.584 1.00 71.25 144 ARG A CA 1
ATOM 1104 C C . ARG A 1 144 ? 24.188 -19.284 -24.329 1.00 71.25 144 ARG A C 1
ATOM 1106 O O . ARG A 1 144 ? 25.075 -18.450 -24.184 1.00 71.25 144 ARG A O 1
ATOM 1113 N N . THR A 1 145 ? 24.347 -20.378 -25.070 1.00 82.81 145 THR A N 1
ATOM 1114 C CA . THR A 1 145 ? 25.501 -20.605 -25.954 1.00 82.81 145 THR A CA 1
ATOM 1115 C C . THR A 1 145 ? 25.052 -20.639 -27.409 1.00 82.81 145 THR A C 1
ATOM 1117 O O . THR A 1 145 ? 23.897 -20.947 -27.707 1.00 82.81 145 THR A O 1
ATOM 1120 N N . GLU A 1 146 ? 25.976 -20.351 -28.325 1.00 86.25 146 GLU A N 1
ATOM 1121 C CA . GLU A 1 146 ? 25.717 -20.417 -29.766 1.00 86.25 146 GLU A CA 1
ATOM 1122 C C . GLU A 1 146 ? 25.187 -21.794 -30.194 1.00 86.25 146 GLU A C 1
ATOM 1124 O O . GLU A 1 146 ? 24.244 -21.874 -30.975 1.00 86.25 146 GLU A O 1
ATOM 1129 N N . SER A 1 147 ? 25.743 -22.874 -29.636 1.00 87.75 147 SER A N 1
ATOM 1130 C CA . SER A 1 147 ? 25.313 -24.248 -29.922 1.00 87.75 147 SER A CA 1
ATOM 1131 C C . SER A 1 147 ? 23.841 -24.484 -29.556 1.00 87.75 147 SER A C 1
ATOM 1133 O O . SER A 1 147 ? 23.070 -24.970 -30.383 1.00 87.75 147 SER A O 1
ATOM 1135 N N . ILE A 1 148 ? 23.418 -24.050 -28.362 1.00 87.50 148 ILE A N 1
ATOM 1136 C CA . ILE A 1 148 ? 22.020 -24.165 -27.914 1.00 87.50 148 ILE A CA 1
ATOM 1137 C C . ILE A 1 148 ? 21.099 -23.319 -28.803 1.00 87.50 148 ILE A C 1
ATOM 1139 O O . ILE A 1 148 ? 20.034 -23.785 -29.206 1.00 87.50 148 ILE A O 1
ATOM 1143 N N . GLY A 1 149 ? 21.522 -22.102 -29.162 1.00 87.12 149 GLY A N 1
ATOM 1144 C CA . GLY A 1 149 ? 20.767 -21.237 -30.071 1.00 87.12 149 GLY A CA 1
ATOM 1145 C C . GLY A 1 149 ? 20.593 -21.851 -31.463 1.00 87.12 149 GLY A C 1
ATOM 1146 O O . GLY A 1 149 ? 19.484 -21.881 -31.993 1.00 87.12 149 GLY A O 1
ATOM 1147 N N . ARG A 1 150 ? 21.667 -22.402 -32.041 1.00 93.50 150 ARG A N 1
ATOM 1148 C CA . ARG A 1 150 ? 21.636 -23.071 -33.351 1.00 93.50 150 ARG A CA 1
ATOM 1149 C C . ARG A 1 150 ? 20.748 -24.316 -33.335 1.00 93.50 150 ARG A C 1
ATOM 1151 O O . ARG A 1 150 ? 19.967 -24.493 -34.266 1.00 93.50 150 ARG A O 1
ATOM 1158 N N . ALA A 1 151 ? 20.819 -25.134 -32.284 1.00 91.06 151 ALA A N 1
ATOM 1159 C CA . ALA A 1 151 ? 19.962 -26.310 -32.127 1.00 91.06 151 ALA A CA 1
ATOM 1160 C C . ALA A 1 151 ? 18.472 -25.928 -32.041 1.00 91.06 151 ALA A C 1
ATOM 1162 O O . ALA A 1 151 ? 17.638 -26.526 -32.719 1.00 91.06 151 ALA A O 1
ATOM 1163 N N . ALA A 1 152 ? 18.137 -24.883 -31.277 1.00 89.38 152 ALA A N 1
ATOM 1164 C CA . ALA A 1 152 ? 16.769 -24.374 -31.195 1.00 89.38 152 ALA A CA 1
ATOM 1165 C C . ALA A 1 152 ? 16.261 -23.851 -32.552 1.00 89.38 152 ALA A C 1
ATOM 1167 O O . ALA A 1 152 ? 15.148 -24.177 -32.962 1.00 89.38 152 ALA A O 1
ATOM 1168 N N . LEU A 1 153 ? 17.088 -23.093 -33.283 1.00 92.62 153 LEU A N 1
ATOM 1169 C CA . LEU A 1 153 ? 16.748 -22.603 -34.623 1.00 92.62 153 LEU A CA 1
ATOM 1170 C C . LEU A 1 153 ? 16.560 -23.743 -35.634 1.00 92.62 153 LEU A C 1
ATOM 1172 O O . LEU A 1 153 ? 15.669 -23.659 -36.477 1.00 92.62 153 LEU A O 1
ATOM 1176 N N . ALA A 1 154 ? 17.371 -24.801 -35.556 1.00 92.00 154 ALA A N 1
ATOM 1177 C CA . ALA A 1 154 ? 17.229 -25.980 -36.408 1.00 92.00 154 ALA A CA 1
ATOM 1178 C C . ALA A 1 154 ? 15.892 -26.697 -36.165 1.00 92.00 154 ALA A C 1
ATOM 1180 O O . ALA A 1 154 ? 15.198 -27.012 -37.129 1.00 92.00 154 ALA A O 1
ATOM 1181 N N . ASN A 1 155 ? 15.488 -26.861 -34.901 1.00 90.94 155 ASN A N 1
ATOM 1182 C CA . ASN A 1 155 ? 14.187 -27.438 -34.557 1.00 90.94 155 ASN A CA 1
ATOM 1183 C C . ASN A 1 155 ? 13.028 -26.600 -35.110 1.00 90.94 155 ASN A C 1
ATOM 1185 O O . ASN A 1 155 ? 12.152 -27.147 -35.767 1.00 90.94 155 ASN A O 1
ATOM 1189 N N . ILE A 1 156 ? 13.049 -25.274 -34.921 1.00 92.38 156 ILE A N 1
ATOM 1190 C CA . ILE A 1 156 ? 11.999 -24.380 -35.446 1.00 92.38 156 ILE A CA 1
ATOM 1191 C C . ILE A 1 156 ? 11.907 -24.485 -36.976 1.00 92.38 156 ILE A C 1
ATOM 1193 O O . ILE A 1 156 ? 10.810 -24.565 -37.527 1.00 92.38 156 ILE A O 1
ATOM 1197 N N . ARG A 1 157 ? 13.053 -24.519 -37.669 1.00 91.75 157 ARG A N 1
ATOM 1198 C CA . ARG A 1 157 ? 13.099 -24.690 -39.130 1.00 91.75 157 ARG A CA 1
ATOM 1199 C C . ARG A 1 157 ? 12.538 -26.042 -39.565 1.00 91.75 157 ARG A C 1
ATOM 1201 O O . ARG A 1 157 ? 11.779 -26.076 -40.524 1.00 91.75 157 ARG A O 1
ATOM 1208 N N . GLY A 1 158 ? 12.865 -27.118 -38.852 1.00 89.00 158 GLY A N 1
ATOM 1209 C CA . GLY A 1 158 ? 12.324 -28.452 -39.114 1.00 89.00 158 GLY A CA 1
ATOM 1210 C C . GLY A 1 158 ? 10.805 -28.513 -38.943 1.00 89.00 158 GLY A C 1
ATOM 1211 O O . GLY A 1 158 ? 10.116 -29.033 -39.816 1.00 89.00 158 GLY A O 1
ATOM 1212 N N . THR A 1 159 ? 10.266 -27.907 -37.880 1.00 86.88 159 THR A N 1
ATOM 1213 C CA . THR A 1 159 ? 8.814 -27.845 -37.642 1.00 86.88 159 THR A CA 1
ATOM 1214 C C . THR A 1 159 ? 8.079 -27.093 -38.752 1.00 86.88 159 THR A C 1
ATOM 1216 O O . THR A 1 159 ? 7.035 -27.549 -39.201 1.00 86.88 159 THR A O 1
ATOM 1219 N N . LEU A 1 160 ? 8.635 -25.975 -39.232 1.00 81.25 160 LEU A N 1
ATOM 1220 C CA . LEU A 1 160 ? 8.040 -25.184 -40.319 1.00 81.25 160 LEU A CA 1
ATOM 1221 C C . LEU A 1 160 ? 8.175 -25.845 -41.701 1.00 81.25 160 LEU A C 1
ATOM 1223 O O . LEU A 1 160 ? 7.401 -25.548 -42.605 1.00 81.25 160 LEU A O 1
ATOM 1227 N N . GLN A 1 161 ? 9.160 -26.725 -41.886 1.00 73.75 161 GLN A N 1
ATOM 1228 C CA . GLN A 1 161 ? 9.334 -27.490 -43.124 1.00 73.75 161 GLN A CA 1
ATOM 1229 C C . GLN A 1 161 ? 8.445 -28.742 -43.161 1.00 73.75 161 GLN A C 1
ATOM 1231 O O . GLN A 1 161 ? 8.009 -29.137 -44.238 1.00 73.75 161 GLN A O 1
ATOM 1236 N N . GLY A 1 162 ? 8.121 -29.324 -42.001 1.00 59.28 162 GLY A N 1
ATOM 1237 C CA . GLY A 1 162 ? 7.205 -30.463 -41.875 1.00 59.28 162 GLY A CA 1
ATOM 1238 C C . GLY A 1 162 ? 5.720 -30.129 -42.071 1.00 59.28 162 GLY A C 1
ATOM 1239 O O . GLY A 1 162 ? 4.915 -31.044 -42.188 1.00 59.28 162 GLY A O 1
ATOM 1240 N N . THR A 1 163 ? 5.348 -28.847 -42.136 1.00 55.88 163 THR A N 1
ATOM 1241 C CA . THR A 1 163 ? 3.967 -28.383 -42.374 1.00 55.88 163 THR A CA 1
ATOM 1242 C C . THR A 1 163 ? 3.629 -28.127 -43.851 1.00 55.88 163 THR A C 1
ATOM 1244 O O . THR A 1 163 ? 2.559 -27.607 -44.134 1.00 55.88 163 THR A O 1
ATOM 1247 N N . ASN A 1 164 ? 4.505 -28.489 -44.799 1.00 54.19 164 ASN A N 1
ATOM 1248 C CA . ASN A 1 164 ? 4.281 -28.322 -46.248 1.00 54.19 164 ASN A CA 1
ATOM 1249 C C . ASN A 1 164 ? 3.975 -29.648 -46.977 1.00 54.19 164 ASN A C 1
ATOM 1251 O O . ASN A 1 164 ? 4.470 -29.878 -48.080 1.00 54.19 164 ASN A O 1
ATOM 1255 N N . HIS A 1 165 ? 3.165 -30.522 -46.376 1.00 52.38 165 HIS A N 1
ATOM 1256 C CA . HIS A 1 165 ? 2.568 -31.664 -47.072 1.00 52.38 165 HIS A CA 1
ATOM 1257 C C . HIS A 1 165 ? 1.104 -31.849 -46.648 1.00 52.38 165 HIS A C 1
ATOM 1259 O O . HIS A 1 165 ? 0.811 -32.641 -45.757 1.00 52.38 165 HIS A O 1
ATOM 1265 N N . GLU A 1 166 ? 0.213 -31.121 -47.323 1.00 39.84 166 GLU A N 1
ATOM 1266 C CA . GLU A 1 166 ? -1.149 -31.550 -47.679 1.00 39.84 166 GLU A CA 1
ATOM 1267 C C . GLU A 1 166 ? -1.365 -31.263 -49.168 1.00 39.84 166 GLU A C 1
ATOM 1269 O O . GLU A 1 166 ? -0.898 -30.192 -49.630 1.00 39.84 166 GLU A O 1
#

Sequence (166 aa):
MSADQSHAWAAALGGLSGLQIAAGLAALTTSQDEQLRKWPPSAPEFRSLCENRTPEAFGLPSEGQAYREACANAHPAMVDRARWSHEAVFHAAKETGFYDLNHMPVQHSRRLFARNYAIACRKVMAGEKLAEIPKALPEKVGRRTESIGRAALANIRGTLQGTNHE